Protein AF-A0A8H2JPN0-F1 (afdb_monomer_lite)

Radius of gyration: 12.76 Å; chains: 1; bounding box: 29×31×28 Å

Sequence (91 aa):
MEDTNLFETQGMLFEFFKSELSKKDLFIFFQMYLYRNKYDKFSFEKYTCSQEVIFKCDKSNFSRSVKKLIAAQWLIKINTNEYELLYHQPF

Secondary structure (DSSP, 8-state):
----SHHHHHHHHHHHHTSS--HHHHHHHHHHHHHTTT-SSB-HHHHHSSSS----S-HHHHHHHHHHHHHTTSEEE-SSS-EEES-SS--

Foldseek 3Di:
DDPPDDQQVVQVVVLVVVDPADPLLVLLLVLCLVCCVVDQKDFQCVQCVDPHVSRPDDPVSNVVSVVRCVVSVQWDDPDDGIIGGPDPDGD

Organism: NCBI:txid2304625

Structure (mmCIF, N/CA/C/O backbone):
data_AF-A0A8H2JPN0-F1
#
_entry.id   AF-A0A8H2JPN0-F1
#
loop_
_atom_site.group_PDB
_atom_site.id
_atom_site.type_symbol
_atom_site.label_atom_id
_atom_site.label_alt_id
_atom_site.label_comp_id
_atom_site.label_asym_id
_atom_site.label_entity_id
_atom_site.label_seq_id
_atom_site.pdbx_PDB_ins_code
_atom_site.Cartn_x
_atom_sit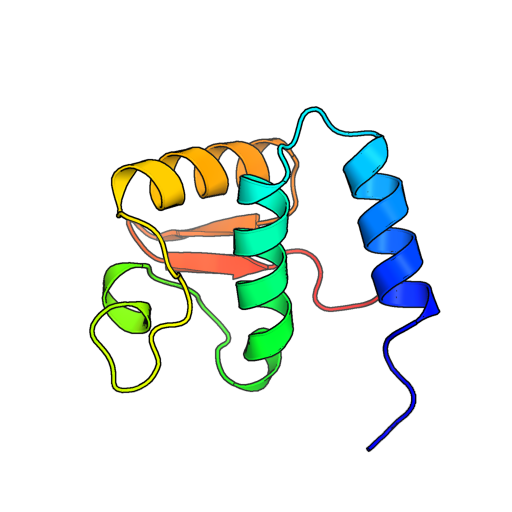e.Cartn_y
_atom_site.Cartn_z
_atom_site.occupancy
_atom_site.B_iso_or_equiv
_atom_site.auth_seq_id
_atom_site.auth_comp_id
_atom_site.auth_asym_id
_atom_site.auth_atom_id
_atom_site.pdbx_PDB_model_num
ATOM 1 N N . MET A 1 1 ? 9.657 -16.778 -17.400 1.00 45.31 1 MET A N 1
ATOM 2 C CA . MET A 1 1 ? 8.981 -15.722 -16.623 1.00 45.31 1 MET A CA 1
ATOM 3 C C . MET A 1 1 ? 7.686 -16.384 -16.200 1.00 45.31 1 MET A C 1
ATOM 5 O O . MET A 1 1 ? 6.807 -16.525 -17.033 1.00 45.31 1 MET A O 1
ATOM 9 N N . GLU A 1 2 ? 7.730 -17.054 -15.049 1.00 46.28 2 GLU A N 1
ATOM 10 C CA . GLU A 1 2 ? 6.764 -18.095 -14.671 1.00 46.28 2 GLU A CA 1
ATOM 11 C C . GLU A 1 2 ? 5.369 -17.521 -14.421 1.00 46.28 2 GLU A C 1
ATOM 13 O O . GLU A 1 2 ? 5.234 -16.392 -13.949 1.00 46.28 2 GLU A O 1
ATOM 18 N N . ASP A 1 3 ? 4.361 -18.333 -14.749 1.00 49.22 3 ASP A N 1
ATOM 19 C CA . ASP A 1 3 ? 2.907 -18.145 -14.633 1.00 49.22 3 ASP A CA 1
ATOM 20 C C . ASP A 1 3 ? 2.397 -17.953 -13.187 1.00 49.22 3 ASP A C 1
ATOM 22 O O . ASP A 1 3 ? 1.317 -18.398 -12.802 1.00 49.22 3 ASP A O 1
ATOM 26 N N . THR A 1 4 ? 3.163 -17.265 -12.353 1.00 55.81 4 THR A N 1
ATOM 27 C CA . THR A 1 4 ? 2.773 -16.815 -11.021 1.00 55.81 4 THR A CA 1
ATOM 28 C C . THR A 1 4 ? 1.969 -15.527 -11.186 1.00 55.81 4 THR A C 1
ATOM 30 O O . THR A 1 4 ? 2.558 -14.445 -11.156 1.00 55.81 4 THR A O 1
ATOM 33 N N . ASN A 1 5 ? 0.648 -15.595 -11.441 1.00 62.44 5 ASN A N 1
ATOM 34 C CA . ASN A 1 5 ? -0.218 -14.489 -10.991 1.00 62.44 5 ASN A CA 1
ATOM 35 C C . ASN A 1 5 ? -1.736 -14.602 -11.137 1.00 62.44 5 ASN A C 1
ATOM 37 O O . ASN A 1 5 ? -2.421 -13.851 -10.448 1.00 62.44 5 ASN A O 1
ATOM 41 N N . LEU A 1 6 ? -2.311 -15.385 -12.057 1.00 65.75 6 LEU A N 1
ATOM 42 C CA . LEU A 1 6 ? -3.738 -15.165 -12.358 1.00 65.75 6 LEU A CA 1
ATOM 43 C C . LEU A 1 6 ? -4.641 -15.557 -11.180 1.00 65.75 6 LEU A C 1
ATOM 45 O O . LEU A 1 6 ? -5.467 -14.751 -10.758 1.00 65.75 6 LEU A O 1
ATOM 49 N N . PHE A 1 7 ? -4.443 -16.751 -10.620 1.00 67.50 7 PHE A N 1
ATOM 50 C CA . PHE A 1 7 ? -5.190 -17.221 -9.449 1.00 67.50 7 PHE A CA 1
ATOM 51 C C . PHE A 1 7 ? -4.897 -16.380 -8.200 1.00 67.50 7 PHE A C 1
ATOM 53 O O . PHE A 1 7 ? -5.798 -16.068 -7.431 1.00 67.50 7 PHE A O 1
ATOM 60 N N . GLU A 1 8 ? -3.661 -15.911 -8.066 1.00 68.00 8 GLU A N 1
ATOM 61 C CA . GLU A 1 8 ? -3.190 -15.063 -6.967 1.00 68.00 8 GLU A CA 1
ATOM 62 C C . GLU A 1 8 ? -3.858 -13.690 -6.980 1.00 68.00 8 GLU A C 1
ATOM 64 O O . GLU A 1 8 ? -4.429 -13.231 -5.990 1.00 68.00 8 GLU A O 1
ATOM 69 N N . THR A 1 9 ? -3.833 -13.053 -8.152 1.00 69.38 9 THR A N 1
ATOM 70 C CA . THR A 1 9 ? -4.493 -11.779 -8.407 1.00 69.38 9 THR A CA 1
ATOM 71 C C . THR A 1 9 ? -6.001 -11.935 -8.241 1.00 69.38 9 THR A C 1
ATOM 73 O O . THR A 1 9 ? -6.638 -11.053 -7.672 1.00 69.38 9 THR A O 1
ATOM 76 N N . GLN A 1 10 ? -6.590 -13.052 -8.680 1.00 72.88 10 GLN A N 1
ATOM 77 C CA . GLN A 1 10 ? -8.013 -13.334 -8.480 1.00 72.88 10 GLN A CA 1
ATOM 78 C C . GLN A 1 10 ? -8.371 -13.501 -6.998 1.00 72.88 10 GLN A C 1
ATOM 80 O O . GLN A 1 10 ? -9.352 -12.903 -6.559 1.00 72.88 10 GLN A O 1
ATOM 85 N N . GLY A 1 11 ? -7.575 -14.240 -6.221 1.00 72.94 11 GLY A N 1
ATOM 86 C CA . GLY A 1 11 ? -7.763 -14.400 -4.777 1.00 72.94 11 GLY A CA 1
ATOM 87 C C . GLY A 1 11 ? -7.647 -13.070 -4.033 1.00 72.94 11 GLY A C 1
ATOM 88 O O . GLY A 1 11 ? -8.531 -12.711 -3.257 1.00 72.94 11 GLY A O 1
ATOM 89 N N . MET A 1 12 ? -6.629 -12.269 -4.359 1.00 70.88 12 MET A N 1
ATOM 90 C CA . MET A 1 12 ? -6.494 -10.910 -3.827 1.00 70.88 12 MET A CA 1
ATOM 91 C C . MET A 1 12 ? -7.681 -10.013 -4.185 1.00 70.88 12 MET A C 1
ATOM 93 O O . MET A 1 12 ? -8.180 -9.288 -3.327 1.00 70.88 12 MET A O 1
ATOM 97 N N . LEU A 1 13 ? -8.143 -10.039 -5.440 1.00 74.81 13 LEU A N 1
ATOM 98 C CA . LEU A 1 13 ? -9.310 -9.263 -5.864 1.00 74.81 13 LEU A CA 1
ATOM 99 C C . LEU A 1 13 ? -10.573 -9.719 -5.126 1.00 74.81 13 LE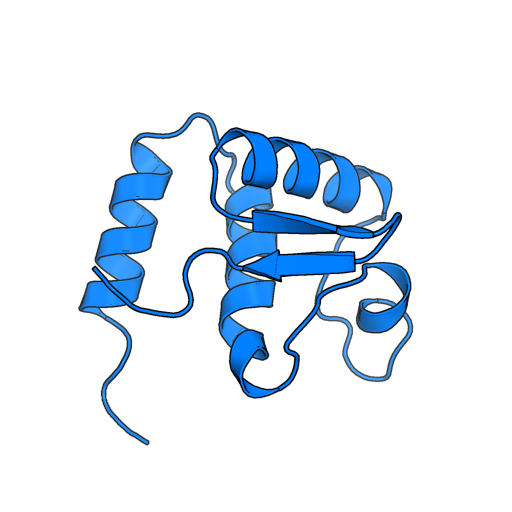U A C 1
ATOM 101 O O . LEU A 1 13 ? -11.385 -8.883 -4.740 1.00 74.81 13 LEU A O 1
ATOM 105 N N . PHE A 1 14 ? -10.732 -11.021 -4.897 1.00 77.75 14 PHE A N 1
ATOM 106 C CA . PHE A 1 14 ? -11.869 -11.575 -4.171 1.00 77.75 14 PHE A CA 1
ATOM 107 C C . PHE A 1 14 ? -11.897 -11.122 -2.707 1.00 77.75 14 PHE A C 1
ATOM 109 O O . PHE A 1 14 ? -12.922 -10.619 -2.247 1.00 77.75 14 PHE A O 1
ATOM 116 N N . GLU A 1 15 ? -10.774 -11.219 -1.995 1.00 72.19 15 GLU A N 1
ATOM 117 C CA . GLU A 1 15 ? -10.653 -10.706 -0.623 1.00 72.19 15 GLU A CA 1
ATOM 118 C C . GLU A 1 15 ? -10.805 -9.179 -0.567 1.00 72.19 15 GLU A C 1
ATOM 120 O O . GLU A 1 15 ? -11.442 -8.641 0.340 1.00 72.19 15 GLU A O 1
ATOM 125 N N . PHE A 1 16 ? -10.324 -8.461 -1.584 1.00 73.88 16 PHE A N 1
ATOM 126 C CA . PHE A 1 16 ? -10.559 -7.027 -1.717 1.00 73.88 16 PHE A CA 1
ATOM 127 C C . PHE A 1 16 ? -12.055 -6.694 -1.827 1.00 73.88 16 PHE A C 1
ATOM 129 O O . PHE A 1 16 ? -12.521 -5.793 -1.132 1.00 73.88 16 PHE A O 1
ATOM 136 N N . PHE A 1 17 ? -12.831 -7.422 -2.638 1.00 75.12 17 PHE A N 1
ATOM 137 C CA . PHE A 1 17 ? -14.276 -7.185 -2.781 1.00 75.12 17 PHE A CA 1
ATOM 138 C C . PHE A 1 17 ? -15.084 -7.481 -1.511 1.00 75.12 17 PHE A C 1
ATOM 140 O O . PHE A 1 17 ? -16.210 -7.002 -1.391 1.00 75.12 17 PHE A O 1
ATOM 147 N N . LYS A 1 18 ? -14.522 -8.223 -0.552 1.00 78.88 18 LYS A N 1
ATOM 148 C CA . LYS A 1 18 ? -15.115 -8.407 0.782 1.00 78.88 18 LYS A CA 1
ATOM 149 C C . LYS A 1 18 ? -14.827 -7.245 1.737 1.00 78.88 18 LYS A C 1
ATOM 151 O O . LYS A 1 18 ? -15.450 -7.160 2.791 1.00 78.88 18 LYS A O 1
ATOM 156 N N . SER A 1 19 ? -13.880 -6.374 1.400 1.00 76.00 19 SER A N 1
ATOM 157 C CA . SER A 1 19 ? -13.446 -5.259 2.242 1.00 76.00 19 SER A CA 1
ATOM 158 C C . SER A 1 19 ? -14.109 -3.933 1.847 1.00 76.00 19 SER A C 1
ATOM 160 O O . SER A 1 19 ? -14.531 -3.745 0.710 1.00 76.00 19 SER A O 1
ATOM 162 N N . GLU A 1 20 ? -14.129 -2.954 2.758 1.00 84.50 20 GLU A N 1
ATOM 163 C CA . GLU A 1 20 ? -14.569 -1.574 2.465 1.00 84.50 20 GLU A CA 1
ATOM 164 C C . GLU A 1 20 ? -13.490 -0.726 1.751 1.00 84.50 20 GLU A C 1
ATOM 166 O O . GLU A 1 20 ? -13.510 0.514 1.773 1.00 84.50 20 GLU A O 1
ATOM 171 N N . LEU A 1 21 ? -12.490 -1.374 1.150 1.00 85.94 21 LEU A N 1
ATOM 172 C CA . LEU A 1 21 ? -11.400 -0.696 0.464 1.00 85.94 21 LEU A CA 1
ATOM 173 C C . LEU A 1 21 ? -11.867 -0.137 -0.888 1.00 85.94 21 LEU A C 1
ATOM 175 O O . LEU A 1 21 ? -12.652 -0.722 -1.630 1.00 85.94 21 LEU A O 1
ATOM 179 N N . SER A 1 22 ? -11.365 1.044 -1.227 1.00 89.88 22 SER A N 1
ATOM 180 C CA . SER A 1 22 ? -11.681 1.734 -2.475 1.00 89.88 22 SER A CA 1
ATOM 181 C C . SER A 1 22 ? -10.738 1.327 -3.607 1.00 89.88 22 SER A C 1
ATOM 183 O O . SER A 1 22 ? -9.628 0.848 -3.381 1.00 89.88 22 SER A O 1
ATOM 185 N N . LYS A 1 23 ? -11.119 1.626 -4.858 1.00 85.69 23 LYS A N 1
ATOM 186 C CA . LYS A 1 23 ? -10.243 1.436 -6.034 1.00 85.69 23 LYS A CA 1
ATOM 187 C C . LYS A 1 23 ? -8.866 2.098 -5.875 1.00 85.69 23 LYS A C 1
ATOM 189 O O . LYS A 1 23 ? -7.884 1.611 -6.424 1.00 85.69 23 LYS A O 1
ATOM 194 N N . LYS A 1 24 ? -8.790 3.212 -5.135 1.00 89.19 24 LYS A N 1
ATOM 195 C CA . LYS A 1 24 ? -7.521 3.894 -4.842 1.00 89.19 24 LYS A CA 1
ATOM 196 C C . LYS A 1 24 ? -6.659 3.082 -3.880 1.00 89.19 24 LYS A C 1
ATOM 198 O O . LYS A 1 24 ? -5.464 2.961 -4.115 1.00 89.19 24 LYS A O 1
ATOM 203 N N . ASP A 1 25 ? -7.268 2.499 -2.852 1.00 90.06 25 ASP A N 1
ATOM 204 C CA . ASP A 1 25 ? -6.569 1.646 -1.889 1.00 90.06 25 ASP A CA 1
ATOM 205 C C . ASP A 1 25 ? -5.990 0.411 -2.601 1.00 90.06 25 ASP A C 1
ATOM 207 O O . ASP A 1 25 ? -4.807 0.107 -2.442 1.00 90.06 25 ASP A O 1
ATOM 211 N N . LEU A 1 26 ? -6.781 -0.210 -3.489 1.00 86.19 26 LEU A N 1
ATOM 212 C CA . LEU A 1 26 ? -6.327 -1.315 -4.341 1.00 86.19 26 LEU A CA 1
ATOM 213 C C . LEU A 1 26 ? -5.146 -0.918 -5.221 1.00 86.19 26 LEU A C 1
ATOM 215 O O . LEU A 1 26 ? -4.180 -1.663 -5.326 1.00 86.19 26 LEU A O 1
ATOM 219 N N . PHE A 1 27 ? -5.217 0.252 -5.858 1.00 87.38 27 PHE A N 1
ATOM 220 C CA . PHE A 1 27 ? -4.137 0.731 -6.711 1.00 87.38 27 PHE A CA 1
ATOM 221 C C . PHE A 1 27 ? -2.821 0.846 -5.933 1.00 87.38 27 PHE A C 1
ATOM 223 O O . PHE A 1 27 ? -1.797 0.364 -6.405 1.00 87.38 27 PHE A O 1
ATOM 230 N N . ILE A 1 28 ? -2.845 1.438 -4.735 1.00 89.81 28 ILE A N 1
ATOM 231 C CA . ILE A 1 28 ? -1.645 1.597 -3.899 1.00 89.81 28 ILE A CA 1
ATOM 232 C C . ILE A 1 28 ? -1.066 0.238 -3.515 1.00 89.81 28 ILE A C 1
ATOM 234 O O . ILE A 1 28 ? 0.132 0.019 -3.690 1.00 89.81 28 ILE A O 1
ATOM 238 N N . PHE A 1 29 ? -1.914 -0.680 -3.050 1.00 88.81 29 PHE A N 1
ATOM 239 C CA . PHE A 1 29 ? -1.503 -2.043 -2.733 1.00 88.81 29 PHE A CA 1
ATOM 240 C C . PHE A 1 29 ? -0.897 -2.748 -3.953 1.00 88.81 29 PHE A C 1
ATOM 242 O O . PHE A 1 29 ? 0.191 -3.308 -3.871 1.00 88.81 29 PHE A O 1
ATOM 249 N N . PHE A 1 30 ? -1.563 -2.680 -5.105 1.00 85.81 30 PHE A N 1
ATOM 250 C CA . PHE A 1 30 ? -1.127 -3.369 -6.314 1.00 85.81 30 PHE A CA 1
ATOM 251 C C . PHE A 1 30 ? 0.206 -2.828 -6.838 1.00 85.81 30 PHE A C 1
ATOM 253 O O . PHE A 1 30 ? 1.051 -3.604 -7.272 1.00 85.81 30 PHE A O 1
ATOM 260 N N . GLN A 1 31 ? 0.442 -1.516 -6.739 1.00 87.25 31 GLN A N 1
ATOM 261 C CA . GLN A 1 31 ? 1.756 -0.945 -7.035 1.00 87.25 31 GLN A CA 1
ATOM 262 C C . GLN A 1 31 ? 2.834 -1.502 -6.098 1.00 87.25 31 GLN A C 1
ATOM 264 O O . GLN A 1 31 ? 3.897 -1.889 -6.566 1.00 87.25 31 GLN A O 1
ATOM 269 N N . MET A 1 32 ? 2.572 -1.619 -4.794 1.00 88.31 32 MET A N 1
ATOM 270 C CA . MET A 1 32 ? 3.527 -2.270 -3.886 1.00 88.31 32 MET A CA 1
ATOM 271 C C . MET A 1 32 ? 3.770 -3.726 -4.300 1.00 88.31 32 MET A C 1
ATOM 273 O O . MET A 1 32 ? 4.913 -4.148 -4.442 1.00 88.31 32 MET A O 1
ATOM 277 N N . TYR A 1 33 ? 2.704 -4.480 -4.570 1.00 85.44 33 TYR A N 1
ATOM 278 C CA . TYR A 1 33 ? 2.793 -5.884 -4.963 1.00 85.44 33 TYR A CA 1
ATOM 279 C C . TYR A 1 33 ? 3.610 -6.082 -6.247 1.00 85.44 33 TYR A C 1
ATOM 281 O O . TYR A 1 33 ? 4.483 -6.946 -6.276 1.00 85.44 33 TYR A O 1
ATOM 289 N N . LEU A 1 34 ? 3.400 -5.273 -7.290 1.00 83.56 34 LEU A N 1
ATOM 290 C CA . LEU A 1 34 ? 4.169 -5.357 -8.541 1.00 83.56 34 LEU A CA 1
ATOM 291 C C . LEU A 1 34 ? 5.673 -5.151 -8.330 1.00 83.56 34 LEU A C 1
ATOM 293 O O . LEU A 1 34 ? 6.486 -5.781 -9.003 1.00 83.56 34 LEU A O 1
ATOM 297 N N . TYR A 1 35 ? 6.042 -4.287 -7.388 1.00 84.81 35 TYR A N 1
ATOM 298 C CA . TYR A 1 35 ? 7.430 -3.925 -7.124 1.00 84.81 35 TYR A CA 1
ATOM 299 C C . TYR A 1 35 ? 8.051 -4.681 -5.939 1.00 84.81 35 TYR A C 1
ATOM 301 O O . TYR A 1 35 ? 9.204 -4.419 -5.595 1.00 84.81 35 TYR A O 1
ATOM 309 N N . ARG A 1 36 ? 7.342 -5.649 -5.343 1.00 85.06 36 ARG A N 1
ATOM 310 C CA . ARG A 1 36 ? 7.800 -6.405 -4.161 1.00 85.06 36 ARG A CA 1
ATOM 311 C C . ARG A 1 36 ? 9.130 -7.133 -4.370 1.00 85.06 36 ARG A C 1
ATOM 313 O O . ARG A 1 36 ? 9.947 -7.185 -3.469 1.00 85.06 36 ARG A O 1
ATOM 320 N N . ASN A 1 37 ? 9.391 -7.615 -5.588 1.00 83.38 37 ASN A N 1
ATOM 321 C CA . ASN A 1 37 ? 10.647 -8.301 -5.921 1.00 83.38 37 ASN A CA 1
ATOM 322 C C . ASN A 1 37 ? 11.843 -7.340 -6.031 1.00 83.38 37 ASN A C 1
ATOM 324 O O . ASN A 1 37 ? 12.989 -7.776 -6.069 1.00 83.38 37 ASN A O 1
ATOM 328 N N . LYS A 1 38 ? 11.577 -6.034 -6.154 1.00 84.88 38 LYS A N 1
ATOM 329 C CA . LYS A 1 38 ? 12.596 -4.984 -6.260 1.00 84.88 38 LYS A CA 1
ATOM 330 C C . LYS A 1 38 ? 12.805 -4.259 -4.932 1.00 84.88 38 LYS A C 1
ATOM 332 O O . LYS A 1 38 ? 13.897 -3.750 -4.685 1.00 84.88 38 LYS A O 1
ATOM 337 N N . TYR A 1 39 ? 11.765 -4.184 -4.102 1.00 84.44 39 TYR A N 1
ATOM 338 C CA . TYR A 1 39 ? 11.784 -3.462 -2.838 1.00 84.44 39 TYR A CA 1
ATOM 339 C C . TYR A 1 39 ? 11.100 -4.264 -1.734 1.00 84.44 39 TYR A C 1
ATOM 341 O O . TYR A 1 39 ? 9.898 -4.505 -1.795 1.00 84.44 39 TYR A O 1
ATOM 349 N N . ASP A 1 40 ? 11.845 -4.535 -0.665 1.00 82.56 40 ASP A N 1
ATOM 350 C CA . ASP A 1 40 ? 11.301 -5.182 0.535 1.00 82.56 40 ASP A CA 1
ATOM 351 C C . ASP A 1 40 ? 10.388 -4.239 1.338 1.00 82.56 40 ASP A C 1
ATOM 353 O O . ASP A 1 40 ? 9.511 -4.670 2.078 1.00 82.56 40 ASP A O 1
ATOM 357 N N . LYS A 1 41 ? 10.605 -2.921 1.215 1.00 90.00 41 LYS A N 1
ATOM 358 C CA . LYS A 1 41 ? 9.898 -1.885 1.983 1.00 90.00 41 LYS A CA 1
ATOM 359 C C . LYS A 1 41 ? 9.500 -0.705 1.116 1.00 90.00 41 LYS A C 1
ATOM 361 O O . LYS A 1 41 ? 10.285 -0.224 0.291 1.00 90.00 41 LYS A O 1
ATOM 366 N N . PHE A 1 42 ? 8.318 -0.170 1.399 1.00 89.62 42 PHE A N 1
ATOM 367 C CA . PHE A 1 42 ? 7.681 0.927 0.683 1.00 89.62 42 PHE A CA 1
ATOM 368 C C . PHE A 1 42 ? 7.622 2.204 1.531 1.00 89.62 42 PHE A C 1
ATOM 370 O O . PHE A 1 42 ? 7.154 2.183 2.661 1.00 89.62 42 PHE A O 1
ATOM 377 N N . SER A 1 43 ? 8.056 3.333 0.969 1.00 88.44 43 SER A N 1
ATOM 378 C CA . SER A 1 43 ? 7.955 4.683 1.534 1.00 88.44 43 SER A CA 1
ATOM 379 C C . SER A 1 43 ? 7.502 5.647 0.444 1.00 88.44 43 SER A C 1
ATOM 381 O O . SER A 1 43 ? 8.051 5.634 -0.658 1.00 88.44 43 SER A O 1
ATOM 383 N N . PHE A 1 44 ? 6.519 6.497 0.746 1.00 86.31 44 PHE A N 1
ATOM 384 C CA . PHE A 1 44 ? 6.014 7.474 -0.221 1.00 86.31 44 PHE A CA 1
ATOM 385 C C . PHE A 1 44 ? 7.152 8.333 -0.781 1.00 86.31 44 PHE A C 1
ATOM 387 O O . PHE A 1 44 ? 7.388 8.338 -1.980 1.00 86.31 44 PHE A O 1
ATOM 394 N N . GLU A 1 45 ? 7.924 8.971 0.100 1.00 81.75 45 GLU A N 1
ATOM 395 C CA . GLU A 1 45 ? 8.989 9.911 -0.270 1.00 81.75 45 GLU A CA 1
ATOM 396 C C . GLU A 1 45 ? 10.065 9.252 -1.139 1.00 81.75 45 GLU A C 1
ATOM 398 O O . GLU A 1 45 ? 10.530 9.843 -2.111 1.00 81.75 45 GLU A O 1
ATOM 403 N N . LYS A 1 46 ? 10.412 7.996 -0.843 1.00 77.00 46 LYS A N 1
ATOM 404 C CA . LYS A 1 46 ? 11.419 7.246 -1.600 1.00 77.00 46 LYS A CA 1
ATOM 405 C C . LYS A 1 46 ? 10.935 6.856 -3.001 1.00 77.00 46 LYS A C 1
ATOM 407 O O . LYS A 1 46 ? 11.742 6.811 -3.926 1.00 77.00 46 LYS A O 1
ATOM 412 N N . TYR A 1 47 ? 9.639 6.599 -3.174 1.00 72.06 47 TYR A N 1
ATOM 413 C CA . TYR A 1 47 ? 9.066 6.015 -4.398 1.00 72.06 47 TYR A CA 1
ATOM 414 C C . TYR A 1 47 ? 8.101 6.948 -5.151 1.00 72.06 47 TYR A C 1
ATOM 416 O O . TYR A 1 47 ? 7.411 6.528 -6.080 1.00 72.06 47 TYR A O 1
ATOM 424 N N . THR A 1 48 ? 8.058 8.225 -4.767 1.00 67.44 48 THR A N 1
ATOM 425 C CA . THR A 1 48 ? 7.482 9.315 -5.572 1.00 67.44 48 THR A CA 1
ATOM 426 C C . THR A 1 48 ? 8.508 10.360 -5.995 1.00 67.44 48 THR A C 1
ATOM 428 O O . THR A 1 48 ? 8.223 11.127 -6.908 1.00 67.44 48 THR A O 1
ATOM 431 N N . CYS A 1 49 ? 9.683 10.403 -5.353 1.00 59.00 49 CYS A N 1
ATOM 432 C CA . CYS A 1 49 ? 10.758 11.354 -5.669 1.00 59.00 49 CYS A CA 1
ATOM 433 C C . CYS A 1 49 ? 11.974 10.713 -6.367 1.00 59.00 49 CYS A C 1
ATOM 435 O O . CYS A 1 49 ? 12.925 11.422 -6.689 1.00 59.00 49 CYS A O 1
ATOM 437 N N . SER A 1 50 ? 11.982 9.393 -6.581 1.00 58.66 50 SER A N 1
ATOM 438 C CA . SER A 1 50 ? 13.040 8.697 -7.328 1.00 58.66 50 SER A CA 1
ATOM 439 C C . SER A 1 50 ? 12.687 8.561 -8.817 1.00 58.66 50 SER A C 1
ATOM 441 O O . SER A 1 50 ? 11.597 8.937 -9.242 1.00 58.66 50 SER A O 1
ATOM 443 N N . GLN A 1 51 ? 13.617 8.034 -9.626 1.00 54.78 51 GLN A N 1
ATOM 444 C CA . GLN A 1 51 ? 13.457 7.836 -11.079 1.00 54.78 51 GLN A CA 1
ATOM 445 C C . GLN A 1 51 ? 12.210 7.015 -11.475 1.00 54.78 51 GLN A C 1
ATOM 447 O O . GLN A 1 51 ? 11.796 7.060 -12.630 1.00 54.78 51 GLN A O 1
ATOM 452 N N . GLU A 1 52 ? 11.586 6.305 -10.529 1.00 63.03 52 GLU A N 1
ATOM 453 C CA . GLU A 1 52 ? 10.328 5.586 -10.715 1.00 63.03 52 GLU A CA 1
ATOM 454 C C . GLU A 1 52 ? 9.243 6.179 -9.809 1.00 63.03 52 GLU A C 1
ATOM 456 O O . GLU A 1 52 ? 9.234 5.979 -8.595 1.00 63.03 52 GLU A O 1
ATOM 461 N N . VAL A 1 53 ? 8.295 6.903 -10.411 1.00 73.75 53 VAL A N 1
ATOM 462 C CA . VAL A 1 53 ? 7.083 7.357 -9.718 1.00 73.75 53 VAL A CA 1
ATOM 463 C C . VAL A 1 53 ? 6.110 6.182 -9.640 1.00 73.75 53 VAL A C 1
ATOM 465 O O . VAL A 1 53 ? 5.293 5.969 -10.540 1.00 73.75 53 VAL A O 1
ATOM 468 N N . ILE A 1 54 ? 6.216 5.408 -8.562 1.00 81.94 54 ILE A N 1
ATOM 469 C CA . ILE A 1 54 ? 5.391 4.217 -8.316 1.00 81.94 54 ILE A CA 1
ATOM 470 C C . ILE A 1 54 ? 3.987 4.646 -7.888 1.00 81.94 54 ILE A C 1
ATOM 472 O O . ILE A 1 54 ? 2.974 4.229 -8.452 1.00 81.94 54 ILE A O 1
ATOM 476 N N . PHE A 1 55 ? 3.913 5.550 -6.911 1.00 81.25 55 PHE A N 1
ATOM 477 C CA . PHE A 1 55 ? 2.642 6.022 -6.377 1.00 81.25 55 PHE A CA 1
ATOM 478 C C . PHE A 1 55 ? 2.217 7.302 -7.097 1.00 81.25 55 PHE A C 1
ATOM 480 O O . PHE A 1 55 ? 2.626 8.405 -6.749 1.00 81.25 55 PHE A O 1
ATOM 487 N N . LYS A 1 56 ? 1.360 7.163 -8.112 1.00 83.38 56 LYS A N 1
ATOM 488 C CA . LYS A 1 56 ? 0.774 8.282 -8.877 1.00 83.38 56 LYS A CA 1
ATOM 489 C C . LYS A 1 56 ? -0.335 9.012 -8.096 1.00 83.38 56 LYS A C 1
ATOM 491 O O . LYS A 1 56 ? -1.456 9.159 -8.578 1.00 83.38 56 LYS A O 1
ATOM 496 N N . CYS A 1 57 ? -0.056 9.417 -6.860 1.00 84.62 57 CYS A N 1
ATOM 497 C CA . CYS A 1 57 ? -0.991 10.127 -5.985 1.00 84.62 57 CYS A CA 1
ATOM 498 C C . CYS A 1 57 ? -0.246 11.068 -5.029 1.00 84.62 57 CYS A C 1
ATOM 500 O O . CYS A 1 57 ? 0.959 10.932 -4.839 1.00 84.62 57 CYS A O 1
ATOM 502 N N . ASP A 1 58 ? -0.954 12.009 -4.404 1.00 88.56 58 ASP A N 1
ATOM 503 C CA . ASP A 1 58 ? -0.367 12.850 -3.360 1.00 88.56 58 ASP A CA 1
ATOM 504 C C . ASP A 1 58 ? -0.182 12.102 -2.025 1.00 88.56 58 ASP A C 1
ATOM 506 O O . ASP A 1 58 ? -0.825 11.084 -1.739 1.00 88.56 58 ASP A O 1
ATOM 510 N N . LYS A 1 59 ? 0.667 12.670 -1.159 1.00 88.88 59 LYS A N 1
ATOM 511 C CA . LYS A 1 59 ? 1.021 12.095 0.147 1.00 88.88 59 LYS A CA 1
ATOM 512 C C . LYS A 1 59 ? -0.192 11.885 1.056 1.00 88.88 59 LYS A C 1
ATOM 514 O O . LYS A 1 59 ? -0.209 10.938 1.844 1.00 88.88 59 LYS A O 1
ATOM 519 N N . SER A 1 60 ? -1.206 12.750 0.972 1.00 89.69 60 SER A N 1
ATOM 520 C CA . SER A 1 60 ? -2.398 12.666 1.824 1.00 89.69 60 SER A CA 1
ATOM 521 C C . SER A 1 60 ? -3.272 11.472 1.440 1.00 89.69 60 SER A C 1
ATOM 523 O O . SER A 1 60 ? -3.721 10.723 2.311 1.00 89.69 60 SER A O 1
ATOM 525 N N . ASN A 1 61 ? -3.451 11.254 0.137 1.00 90.25 61 ASN A N 1
ATOM 526 C CA . ASN A 1 61 ? -4.187 10.134 -0.428 1.00 90.25 61 ASN A CA 1
ATOM 527 C C . ASN A 1 61 ? -3.447 8.819 -0.184 1.00 90.25 61 ASN A C 1
ATOM 529 O O . ASN A 1 61 ? -4.071 7.860 0.276 1.00 90.25 61 ASN A O 1
ATOM 533 N N . PHE A 1 62 ? -2.126 8.794 -0.380 1.00 92.00 62 PHE A N 1
ATOM 534 C CA . PHE A 1 62 ? -1.293 7.648 -0.015 1.00 92.00 62 PHE A CA 1
ATOM 535 C C . PHE A 1 62 ? -1.444 7.295 1.470 1.00 92.00 62 PHE A C 1
ATOM 537 O O . PHE A 1 62 ? -1.787 6.166 1.810 1.00 92.00 62 PHE A O 1
ATOM 544 N N . SER A 1 63 ? -1.275 8.275 2.362 1.00 92.12 63 SER A N 1
ATOM 545 C CA . SER A 1 63 ? -1.337 8.051 3.813 1.00 92.12 63 SER A CA 1
ATOM 546 C C . SER A 1 63 ? -2.707 7.550 4.270 1.00 92.12 63 SER A C 1
ATOM 548 O O . SER A 1 63 ? -2.787 6.685 5.141 1.00 92.12 63 SER A O 1
ATOM 550 N N . ARG A 1 64 ? -3.798 8.073 3.690 1.00 94.06 64 ARG A N 1
ATOM 551 C CA . ARG A 1 64 ? -5.154 7.566 3.955 1.00 94.06 64 ARG A CA 1
ATOM 552 C C . ARG A 1 64 ? -5.303 6.115 3.505 1.00 94.06 64 ARG A C 1
ATOM 554 O O . ARG A 1 64 ? -5.840 5.316 4.266 1.00 94.06 64 ARG A O 1
ATOM 561 N N . SER A 1 65 ? -4.792 5.788 2.322 1.00 93.31 65 SER A N 1
ATOM 562 C CA . SER A 1 65 ? -4.890 4.440 1.757 1.00 93.31 65 SER A CA 1
ATOM 563 C C . SER A 1 65 ? -4.102 3.426 2.579 1.00 93.31 65 SER A C 1
ATOM 565 O O . SER A 1 65 ? -4.635 2.397 2.978 1.00 93.31 65 SER A O 1
ATOM 567 N N . VAL A 1 66 ? -2.862 3.754 2.947 1.00 93.31 66 VAL A N 1
ATOM 568 C CA . VAL A 1 66 ? -2.016 2.881 3.772 1.00 93.31 66 VAL A CA 1
ATOM 569 C C . VAL A 1 66 ? -2.635 2.613 5.143 1.00 93.31 66 VAL A C 1
ATOM 571 O O . VAL A 1 66 ? -2.618 1.475 5.596 1.00 93.31 66 VAL A O 1
ATOM 574 N N . LYS A 1 67 ? -3.250 3.612 5.792 1.00 93.31 67 LYS A N 1
ATOM 575 C CA . LYS A 1 67 ? -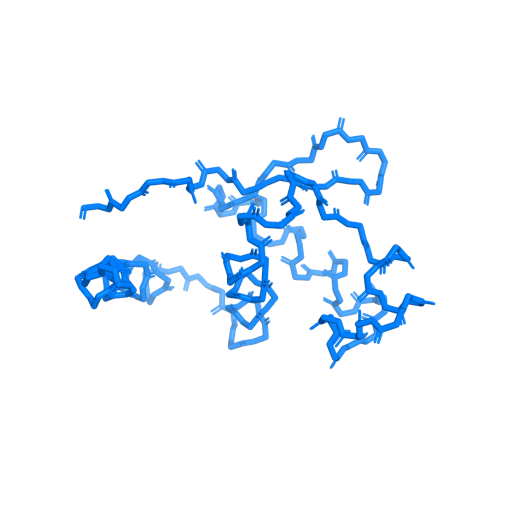3.964 3.390 7.064 1.00 93.31 67 LYS A CA 1
ATOM 576 C C . LYS A 1 67 ? -5.085 2.360 6.925 1.00 93.31 67 LYS A C 1
ATOM 578 O O . LYS A 1 67 ? -5.218 1.497 7.786 1.00 93.31 67 LYS A O 1
ATOM 583 N N . LYS A 1 68 ? -5.872 2.446 5.850 1.00 92.88 68 LYS A N 1
ATOM 584 C CA . LYS A 1 68 ? -6.946 1.486 5.577 1.00 92.88 68 LYS A CA 1
ATOM 585 C C . LYS A 1 68 ? -6.402 0.096 5.265 1.00 92.88 68 LYS A C 1
ATOM 587 O O . LYS A 1 68 ? -6.904 -0.880 5.804 1.00 92.88 68 LYS A O 1
ATOM 592 N N . LEU A 1 69 ? -5.354 0.013 4.448 1.00 91.56 69 LEU A N 1
ATOM 593 C CA . LEU A 1 69 ? -4.702 -1.249 4.099 1.00 91.56 69 LEU A CA 1
ATOM 594 C C . LEU A 1 69 ? -4.092 -1.942 5.325 1.00 91.56 69 LEU A C 1
ATOM 596 O O . LEU A 1 69 ? -4.210 -3.154 5.446 1.00 91.56 69 LEU A O 1
ATOM 600 N N . ILE A 1 70 ? -3.507 -1.189 6.263 1.00 92.00 70 ILE A N 1
ATOM 601 C CA . ILE A 1 70 ? -3.040 -1.731 7.550 1.00 92.00 70 ILE A CA 1
ATOM 602 C C . ILE A 1 70 ? -4.220 -2.238 8.386 1.00 92.00 70 ILE A C 1
ATOM 604 O O . ILE A 1 70 ? -4.164 -3.346 8.911 1.00 92.00 70 ILE A O 1
ATOM 608 N N . ALA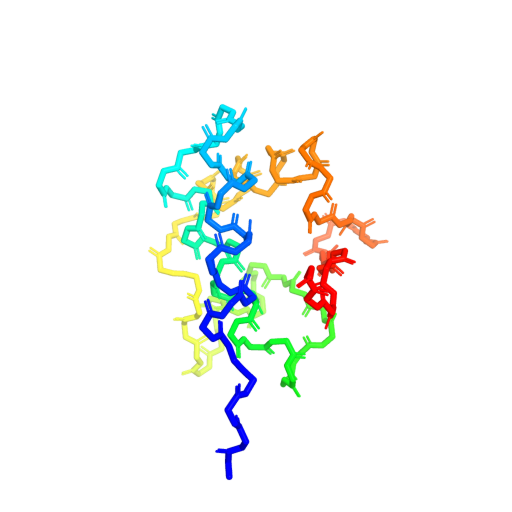 A 1 71 ? -5.299 -1.456 8.503 1.00 90.44 71 ALA A N 1
ATOM 609 C CA . ALA A 1 71 ? -6.487 -1.863 9.260 1.00 90.44 71 ALA A CA 1
ATOM 610 C C . ALA A 1 71 ? -7.131 -3.140 8.692 1.00 90.44 71 ALA A C 1
ATOM 612 O O . ALA A 1 71 ? -7.604 -3.982 9.448 1.00 90.44 71 ALA A O 1
ATOM 613 N N . ALA A 1 72 ? -7.091 -3.299 7.370 1.00 87.69 72 ALA A N 1
ATOM 614 C CA . ALA A 1 72 ? -7.540 -4.487 6.656 1.00 87.69 72 ALA A CA 1
ATOM 615 C C . ALA A 1 72 ? -6.461 -5.588 6.545 1.00 87.69 72 ALA A C 1
ATOM 617 O O . ALA A 1 72 ? -6.658 -6.548 5.811 1.00 87.69 72 ALA A O 1
ATOM 618 N N . GLN A 1 73 ? -5.339 -5.464 7.266 1.00 87.94 73 GLN A N 1
ATOM 619 C CA . GLN A 1 73 ? -4.266 -6.466 7.360 1.00 87.94 73 GLN A CA 1
ATOM 620 C C . GLN A 1 73 ? -3.596 -6.837 6.025 1.00 87.94 73 GLN A C 1
ATOM 622 O O . GLN A 1 73 ? -3.110 -7.948 5.848 1.00 87.94 73 GLN A O 1
ATOM 627 N N . TRP A 1 74 ? -3.514 -5.892 5.089 1.00 86.88 74 TRP A N 1
ATOM 628 C CA . TRP A 1 74 ? -2.772 -6.053 3.831 1.00 86.88 74 TRP A CA 1
ATOM 629 C C . TRP A 1 74 ? -1.321 -5.577 3.926 1.00 86.88 74 TRP A C 1
ATOM 631 O O . TRP A 1 74 ? -0.459 -6.041 3.178 1.00 86.88 74 TRP A O 1
ATOM 641 N N . LEU A 1 75 ? -1.054 -4.641 4.839 1.00 90.94 75 LEU A N 1
ATOM 642 C CA . LEU A 1 75 ? 0.254 -4.034 5.071 1.00 90.94 75 LEU A CA 1
ATOM 643 C C . LEU A 1 75 ? 0.586 -4.028 6.563 1.00 90.94 75 LEU A C 1
ATOM 645 O O . LEU A 1 75 ? -0.307 -3.911 7.403 1.00 90.94 75 LEU A O 1
ATOM 649 N N . ILE A 1 76 ? 1.877 -4.008 6.882 1.00 92.81 76 ILE A N 1
ATOM 650 C CA . ILE A 1 76 ? 2.384 -3.632 8.206 1.00 92.81 76 ILE A CA 1
ATOM 651 C C . ILE A 1 76 ? 3.203 -2.355 8.130 1.00 92.81 76 ILE A C 1
ATOM 653 O O . ILE A 1 76 ? 3.864 -2.059 7.136 1.00 92.81 76 ILE A O 1
ATOM 657 N N . LYS A 1 77 ? 3.158 -1.585 9.216 1.00 93.75 77 LYS A N 1
ATOM 658 C CA . LYS A 1 77 ? 4.020 -0.423 9.409 1.00 93.75 77 LYS A CA 1
ATOM 659 C C . LYS A 1 77 ? 5.292 -0.866 10.126 1.00 93.75 77 LYS A C 1
ATOM 661 O O . LYS A 1 77 ? 5.212 -1.343 11.252 1.00 93.75 77 LYS A O 1
ATOM 666 N N . ILE A 1 78 ? 6.441 -0.668 9.488 1.00 92.75 78 ILE A N 1
ATOM 667 C CA . ILE A 1 78 ? 7.751 -1.057 10.032 1.00 92.75 78 ILE A CA 1
ATOM 668 C C . ILE A 1 78 ? 8.339 0.071 10.881 1.00 92.75 78 ILE A C 1
ATOM 670 O O . ILE A 1 78 ? 8.837 -0.151 11.980 1.00 92.75 78 ILE A O 1
ATOM 674 N N . ASN A 1 79 ? 8.264 1.305 10.384 1.00 88.62 79 ASN A N 1
ATOM 675 C CA . ASN A 1 79 ? 8.670 2.509 11.108 1.00 88.62 79 ASN A CA 1
ATOM 676 C C . ASN A 1 79 ? 7.794 3.694 10.684 1.00 88.62 79 ASN A C 1
ATOM 678 O O . ASN A 1 79 ? 6.765 3.510 10.038 1.00 88.62 79 ASN A O 1
ATOM 682 N N . THR A 1 80 ? 8.165 4.921 11.061 1.00 84.62 80 THR A N 1
ATOM 683 C CA . THR A 1 80 ? 7.354 6.128 10.842 1.00 84.62 80 THR A CA 1
ATOM 684 C C . THR A 1 80 ? 6.815 6.256 9.413 1.00 84.62 80 THR A C 1
ATOM 686 O O . THR A 1 80 ? 5.629 6.577 9.276 1.00 84.62 80 THR A O 1
ATOM 689 N N . ASN A 1 81 ? 7.629 5.931 8.399 1.00 87.50 81 ASN A N 1
ATOM 690 C CA . ASN A 1 81 ? 7.332 6.166 6.981 1.00 87.50 81 ASN A CA 1
ATOM 691 C C . ASN A 1 81 ? 7.526 4.937 6.072 1.00 87.50 81 ASN A C 1
ATOM 693 O O . ASN A 1 81 ? 7.366 5.070 4.859 1.00 87.50 81 ASN A O 1
ATOM 697 N N . GLU A 1 82 ? 7.871 3.770 6.621 1.00 92.06 82 GLU A N 1
ATOM 698 C CA . GLU A 1 82 ? 8.072 2.539 5.852 1.00 92.06 82 GLU A CA 1
ATOM 699 C C . GLU A 1 82 ? 7.018 1.477 6.160 1.00 92.06 82 GLU A C 1
ATOM 701 O O . GLU A 1 82 ? 6.634 1.254 7.316 1.00 92.06 82 GLU A O 1
ATOM 706 N N . TYR A 1 83 ? 6.593 0.800 5.099 1.00 92.44 83 TYR A N 1
ATOM 707 C CA . TYR A 1 83 ? 5.541 -0.206 5.100 1.00 92.44 83 TYR A CA 1
ATOM 708 C C . TYR A 1 83 ? 5.992 -1.446 4.340 1.00 92.44 83 TYR A C 1
ATOM 710 O O . TYR A 1 83 ? 6.759 -1.346 3.383 1.00 92.44 83 TYR A O 1
ATOM 718 N N . GLU A 1 84 ? 5.481 -2.598 4.737 1.00 91.38 84 GLU A N 1
ATOM 719 C CA . GLU A 1 84 ? 5.757 -3.880 4.095 1.00 91.38 84 GLU A CA 1
ATOM 720 C C . GLU A 1 84 ? 4.441 -4.597 3.784 1.00 91.38 84 GLU A C 1
ATOM 722 O O . GLU A 1 84 ? 3.443 -4.418 4.491 1.00 91.38 84 GLU A O 1
ATOM 727 N N . LEU A 1 85 ? 4.432 -5.372 2.700 1.00 89.25 85 LEU A N 1
ATOM 728 C CA . LEU A 1 85 ? 3.314 -6.236 2.333 1.00 89.25 85 LEU A CA 1
ATOM 729 C C . LEU A 1 85 ? 3.243 -7.416 3.300 1.00 89.25 85 LEU A C 1
ATOM 731 O O . LEU A 1 85 ? 4.242 -8.081 3.534 1.00 89.25 85 LEU A O 1
ATOM 735 N N . LEU A 1 86 ? 2.055 -7.703 3.835 1.00 84.31 86 LEU A N 1
ATOM 736 C CA . LEU A 1 86 ? 1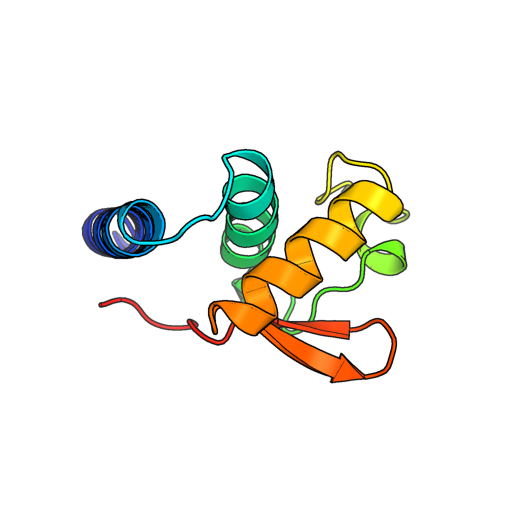.846 -8.936 4.604 1.00 84.31 86 LEU A CA 1
ATOM 737 C C . LEU A 1 86 ? 1.730 -10.167 3.699 1.00 84.31 86 LEU A C 1
ATOM 739 O O . LEU A 1 86 ? 2.096 -11.270 4.093 1.00 84.31 86 LEU A O 1
ATOM 743 N N . TYR A 1 87 ? 1.243 -9.968 2.476 1.00 68.31 87 TYR A N 1
ATOM 744 C CA . TYR A 1 87 ? 1.056 -11.029 1.497 1.00 68.31 87 TYR A CA 1
ATOM 745 C C . TYR A 1 87 ? 2.223 -11.039 0.508 1.00 68.31 87 TYR A C 1
ATOM 747 O O . TYR A 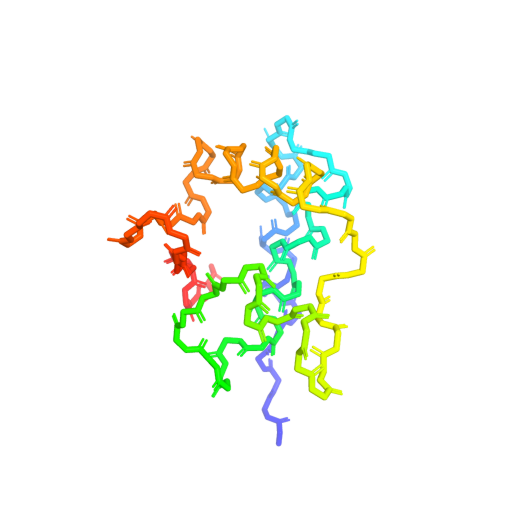1 87 ? 2.221 -10.319 -0.492 1.00 68.31 87 TYR A O 1
ATOM 755 N N . HIS A 1 88 ? 3.230 -11.861 0.809 1.00 58.97 88 HIS A N 1
ATOM 756 C CA . HIS A 1 88 ? 4.335 -12.185 -0.107 1.00 58.97 88 HIS A CA 1
ATOM 757 C C . HIS A 1 88 ? 4.051 -13.431 -0.957 1.00 58.97 88 HIS A C 1
ATOM 759 O O . HIS A 1 88 ? 4.730 -13.662 -1.957 1.00 58.97 88 HIS A O 1
ATOM 765 N N . GLN A 1 89 ? 3.044 -14.218 -0.573 1.00 40.53 89 GLN A N 1
ATOM 766 C CA . GLN A 1 89 ? 2.651 -15.457 -1.234 1.00 40.53 89 GLN A CA 1
ATOM 767 C C . GLN A 1 89 ? 1.148 -15.507 -1.519 1.00 40.53 89 GLN A C 1
ATOM 769 O O . GLN A 1 89 ? 0.374 -14.785 -0.886 1.00 40.53 89 GLN A O 1
ATOM 774 N N . PRO A 1 90 ? 0.744 -16.335 -2.488 1.00 38.62 90 PRO A N 1
ATOM 775 C CA . PRO A 1 90 ? -0.607 -16.365 -2.999 1.00 38.62 90 PRO A CA 1
ATOM 776 C C . PRO A 1 90 ? -1.496 -17.316 -2.209 1.00 38.62 90 PRO A C 1
ATOM 778 O O . PRO A 1 90 ? -1.006 -18.260 -1.593 1.00 38.62 90 PRO A O 1
ATOM 781 N N . PHE A 1 91 ? -2.799 -17.043 -2.237 1.00 48.03 91 PHE A N 1
ATOM 782 C CA . PHE A 1 91 ? -3.831 -17.966 -1.768 1.00 48.03 91 PHE A CA 1
ATOM 783 C C . PHE A 1 91 ? -3.895 -19.219 -2.645 1.00 48.03 91 PHE A C 1
ATOM 785 O O . PHE A 1 91 ? -3.780 -19.062 -3.885 1.00 48.03 91 PHE A O 1
#

pLDDT: mean 79.79, std 13.59, range [38.62, 94.06]